Protein AF-A0AA91GXH1-F1 (afdb_monomer_lite)

Foldseek 3Di:
DCPDPVNVVVVVVVVVVVVVVCLVVVLLVVLLVCVVVVHDLVVSCVVSVDDSVSSVVSNVVND

Sequence (63 aa):
MKESVIYQEIKAEGRAEGLQQGIEEGIRRVAVNLLKSGMAVEEVVKMTELSVEQVHSLQQQTE

Secondary structure (DSSP, 8-state):
-TTSHHHHHHHHHHHHHHHHHHHHHHHHHHHHHHHHTT--HHHHHHHH---HHHHHHHHHTT-

Radius of gyration: 16.97 Å; chains: 1; bounding box: 40×18×45 Å

Structure (mmCIF, N/CA/C/O backbone):
data_AF-A0AA91GXH1-F1
#
_entry.id   AF-A0AA91GXH1-F1
#
loop_
_atom_site.group_PDB
_atom_site.id
_atom_site.type_symbol
_atom_site.label_atom_id
_atom_site.label_alt_id
_atom_site.label_comp_id
_atom_site.label_asym_id
_atom_site.label_entity_id
_atom_site.label_seq_id
_atom_site.pdbx_PDB_ins_code
_atom_site.Cartn_x
_atom_site.Cartn_y
_atom_site.Cartn_z
_atom_site.occupancy
_atom_site.B_iso_or_equiv
_atom_site.auth_seq_id
_atom_site.auth_comp_id
_atom_site.auth_asym_id
_atom_site.auth_atom_id
_atom_site.pdbx_PDB_model_num
ATOM 1 N N . MET A 1 1 ? 25.979 4.390 -26.801 1.00 66.44 1 MET A N 1
ATOM 2 C CA . MET A 1 1 ? 25.604 3.691 -25.544 1.00 66.44 1 MET A CA 1
ATOM 3 C C . MET A 1 1 ? 24.109 3.764 -25.236 1.00 66.44 1 MET A C 1
ATOM 5 O O . MET A 1 1 ? 23.532 2.711 -25.028 1.00 66.44 1 MET A O 1
ATOM 9 N N . LYS A 1 2 ? 23.459 4.942 -25.260 1.00 64.50 2 LYS A N 1
ATOM 10 C CA . LYS A 1 2 ? 22.007 5.073 -24.988 1.00 64.50 2 LYS A CA 1
ATOM 11 C C . LYS A 1 2 ? 21.072 4.430 -26.034 1.00 64.50 2 LYS A C 1
ATOM 13 O O . LYS A 1 2 ? 19.889 4.267 -25.768 1.00 64.50 2 LYS A O 1
ATOM 18 N N . GLU A 1 3 ? 21.603 4.079 -27.204 1.00 72.56 3 GLU A N 1
ATOM 19 C CA . GLU A 1 3 ? 20.869 3.399 -28.284 1.00 72.56 3 GLU A CA 1
ATOM 20 C C . GLU A 1 3 ? 21.066 1.875 -28.292 1.00 72.56 3 GLU A C 1
ATOM 22 O O . GLU A 1 3 ? 20.478 1.190 -29.119 1.00 72.56 3 GLU A O 1
ATOM 27 N N . SER A 1 4 ? 21.886 1.328 -27.384 1.00 90.75 4 SER A N 1
ATOM 28 C CA . SER A 1 4 ? 22.012 -0.127 -27.263 1.00 90.75 4 SER A CA 1
ATOM 29 C C . SER A 1 4 ? 20.689 -0.720 -26.783 1.00 90.75 4 SER A C 1
ATOM 31 O O . SER A 1 4 ? 20.095 -0.193 -25.841 1.00 90.75 4 SER A O 1
ATOM 33 N N . VAL A 1 5 ? 20.268 -1.831 -27.388 1.00 88.56 5 VAL A N 1
ATOM 34 C CA . VAL A 1 5 ? 19.052 -2.575 -27.014 1.00 88.56 5 VAL A CA 1
ATOM 35 C C . VAL A 1 5 ? 19.052 -2.895 -25.516 1.00 88.56 5 VAL A C 1
ATOM 37 O O . VAL A 1 5 ? 18.105 -2.550 -24.818 1.00 88.56 5 VAL A O 1
ATOM 40 N N . ILE A 1 6 ? 20.190 -3.366 -24.996 1.00 91.25 6 ILE A N 1
ATOM 41 C CA . ILE A 1 6 ? 20.388 -3.673 -23.569 1.00 91.25 6 ILE A CA 1
ATOM 42 C C . ILE A 1 6 ? 20.134 -2.441 -22.682 1.00 91.25 6 ILE A C 1
ATOM 44 O O . ILE A 1 6 ? 19.546 -2.536 -21.610 1.00 91.25 6 ILE A O 1
ATOM 48 N N . TYR A 1 7 ? 20.553 -1.247 -23.118 1.00 91.12 7 TYR A N 1
ATOM 49 C CA . TYR A 1 7 ? 20.309 -0.023 -22.348 1.00 91.12 7 TYR A CA 1
ATOM 50 C C . TYR A 1 7 ? 18.823 0.354 -22.337 1.00 91.12 7 TYR A C 1
ATOM 52 O O . TYR A 1 7 ? 18.314 0.840 -21.326 1.00 91.12 7 TYR A O 1
ATOM 60 N N . GLN A 1 8 ? 18.125 0.159 -23.457 1.00 90.81 8 GLN A N 1
ATOM 61 C CA . GLN A 1 8 ? 16.693 0.437 -23.544 1.00 90.81 8 GLN A CA 1
ATOM 62 C C . GLN A 1 8 ? 15.877 -0.528 -22.683 1.00 90.81 8 GLN A C 1
ATOM 64 O O . GLN A 1 8 ? 14.952 -0.068 -22.014 1.00 90.81 8 GLN A O 1
ATOM 69 N N . GLU A 1 9 ? 16.263 -1.805 -22.654 1.00 92.62 9 GLU A N 1
ATOM 70 C CA . GLU A 1 9 ? 15.676 -2.848 -21.807 1.00 92.62 9 GLU A CA 1
ATOM 71 C C . GLU A 1 9 ? 15.838 -2.509 -20.324 1.00 92.62 9 GLU A C 1
ATOM 73 O O . GLU A 1 9 ? 14.832 -2.301 -19.652 1.00 92.62 9 GLU A O 1
ATOM 78 N N . ILE A 1 10 ? 17.066 -2.268 -19.847 1.00 94.38 10 ILE A N 1
ATOM 79 C CA . ILE A 1 10 ? 17.323 -1.878 -18.444 1.00 94.38 10 ILE A CA 1
ATOM 80 C C . ILE A 1 10 ? 16.523 -0.626 -18.061 1.00 94.38 10 ILE A C 1
ATOM 82 O O . ILE A 1 10 ? 15.946 -0.522 -16.978 1.00 94.38 10 ILE A O 1
ATOM 86 N N . LYS A 1 11 ? 16.460 0.366 -18.957 1.00 93.56 11 LYS A N 1
ATOM 87 C CA . LYS A 1 11 ? 15.701 1.593 -18.698 1.00 93.56 11 LYS A CA 1
ATOM 88 C C . LYS A 1 11 ? 14.191 1.331 -18.674 1.00 93.56 11 LYS A C 1
ATOM 90 O O . LYS A 1 11 ? 13.468 2.086 -18.025 1.00 93.56 11 LYS A O 1
ATOM 95 N N . ALA A 1 12 ? 13.688 0.377 -19.454 1.00 93.81 12 ALA A N 1
ATOM 96 C CA . ALA A 1 12 ? 12.278 0.000 -19.470 1.00 93.81 12 ALA A CA 1
ATOM 97 C C . ALA A 1 12 ? 11.907 -0.782 -18.207 1.00 93.81 12 ALA A C 1
ATOM 99 O O . ALA A 1 12 ? 10.926 -0.415 -17.565 1.00 93.81 12 ALA A O 1
ATOM 100 N N . GLU A 1 13 ? 12.733 -1.749 -17.809 1.00 93.88 13 GLU A N 1
ATOM 101 C CA . GLU A 1 13 ? 12.603 -2.498 -16.555 1.00 93.88 13 GLU A CA 1
ATOM 102 C C . GLU A 1 13 ? 12.574 -1.552 -15.355 1.00 93.88 13 GLU A C 1
ATOM 104 O O . GLU A 1 13 ? 11.587 -1.527 -14.628 1.00 93.88 13 GLU A O 1
ATOM 109 N N . GLY A 1 14 ? 13.552 -0.649 -15.229 1.00 96.06 14 GLY A N 1
ATOM 110 C CA . GLY A 1 14 ? 13.573 0.309 -14.118 1.00 96.06 14 GLY A CA 1
ATOM 111 C C . GLY A 1 14 ? 12.365 1.260 -14.087 1.00 96.06 14 GLY A C 1
ATOM 112 O O . GLY A 1 14 ? 11.949 1.705 -13.019 1.00 96.06 14 GLY A O 1
ATOM 113 N N . ARG A 1 15 ? 11.753 1.569 -15.242 1.00 95.62 15 ARG A N 1
ATOM 114 C CA . ARG A 1 15 ? 10.487 2.328 -15.277 1.00 95.62 15 ARG A CA 1
ATOM 115 C C . ARG A 1 15 ? 9.300 1.479 -14.832 1.00 95.62 15 ARG A C 1
ATOM 117 O O . ARG A 1 15 ? 8.428 2.008 -14.150 1.00 95.62 15 ARG A O 1
ATOM 124 N N . ALA A 1 16 ? 9.250 0.213 -15.238 1.00 96.19 16 ALA A N 1
ATOM 125 C CA . ALA A 1 16 ? 8.192 -0.710 -14.844 1.00 96.19 16 ALA A CA 1
ATOM 126 C C . ALA A 1 16 ? 8.241 -0.987 -13.334 1.00 96.19 16 ALA A C 1
ATOM 128 O O . ALA A 1 16 ? 7.222 -0.853 -12.663 1.00 96.19 16 ALA A O 1
ATOM 129 N N . GLU A 1 17 ? 9.429 -1.261 -12.791 1.00 95.94 17 GLU A N 1
ATOM 130 C CA . GLU A 1 17 ? 9.649 -1.432 -11.352 1.00 95.94 17 GLU A CA 1
ATOM 131 C C . GLU A 1 17 ? 9.267 -0.172 -10.572 1.00 95.94 17 GLU A C 1
ATOM 133 O O . GLU A 1 17 ? 8.495 -0.249 -9.619 1.00 95.94 17 GLU A O 1
ATOM 138 N N . GLY A 1 18 ? 9.731 1.004 -11.009 1.00 97.69 18 GLY A N 1
ATOM 139 C CA . GLY A 1 18 ? 9.396 2.264 -10.345 1.00 97.69 18 GLY A CA 1
ATOM 140 C C . GLY A 1 18 ? 7.898 2.584 -10.373 1.00 97.69 18 GLY A C 1
ATOM 141 O O . GLY A 1 18 ? 7.364 3.121 -9.403 1.00 97.69 18 GLY A O 1
ATOM 142 N N . LEU A 1 19 ? 7.198 2.236 -11.459 1.00 97.38 19 LEU A N 1
ATOM 143 C CA . LEU A 1 19 ? 5.745 2.380 -11.541 1.00 97.38 19 LEU A CA 1
ATOM 144 C C . LEU A 1 19 ? 5.040 1.433 -10.565 1.00 97.38 19 LEU A C 1
ATOM 146 O O . LEU A 1 19 ? 4.158 1.878 -9.835 1.00 97.38 19 LEU A O 1
ATOM 150 N N . GLN A 1 20 ? 5.448 0.163 -10.522 1.00 96.31 20 GLN A N 1
ATOM 151 C CA . GLN A 1 20 ? 4.878 -0.831 -9.613 1.00 96.31 20 GLN A CA 1
ATOM 152 C C . GLN A 1 20 ? 5.069 -0.416 -8.148 1.00 96.31 20 GLN A C 1
ATOM 154 O O . GLN A 1 20 ? 4.099 -0.346 -7.395 1.00 96.31 20 GLN A O 1
ATOM 159 N N . GLN A 1 21 ? 6.291 -0.031 -7.771 1.00 96.06 21 GLN A N 1
ATOM 160 C CA . GLN A 1 21 ? 6.603 0.472 -6.430 1.00 96.06 21 GLN A CA 1
ATOM 161 C C . GLN A 1 21 ? 5.795 1.729 -6.086 1.00 96.06 21 GLN A C 1
ATOM 163 O O . GLN A 1 21 ? 5.280 1.858 -4.978 1.00 96.06 21 GLN A O 1
ATOM 168 N N . GLY A 1 22 ? 5.651 2.657 -7.036 1.00 97.50 22 GLY A N 1
ATOM 169 C CA . GLY A 1 22 ? 4.871 3.877 -6.838 1.00 97.50 22 GLY A CA 1
ATOM 170 C C . GLY A 1 22 ? 3.379 3.611 -6.621 1.00 97.50 22 GLY A C 1
ATOM 171 O O . GLY A 1 22 ? 2.753 4.289 -5.804 1.00 97.50 22 GLY A O 1
ATOM 172 N N . ILE A 1 23 ? 2.813 2.625 -7.323 1.00 96.44 23 ILE A N 1
ATOM 173 C CA . ILE A 1 23 ? 1.421 2.195 -7.142 1.00 96.44 23 ILE A CA 1
ATOM 174 C C . ILE A 1 23 ? 1.240 1.579 -5.752 1.00 96.44 23 ILE A C 1
ATOM 176 O O . ILE A 1 23 ? 0.347 2.003 -5.020 1.00 96.44 23 ILE A O 1
ATOM 180 N N . GLU A 1 24 ? 2.107 0.647 -5.356 1.00 95.38 24 GLU A N 1
ATOM 181 C CA . GLU A 1 24 ? 2.039 -0.018 -4.047 1.00 95.38 24 GLU A CA 1
ATOM 182 C C . GLU A 1 24 ? 2.172 0.975 -2.884 1.00 95.38 24 GLU A C 1
ATOM 184 O O . GLU A 1 24 ? 1.328 1.003 -1.984 1.00 95.38 24 GLU A O 1
ATOM 189 N N . GLU A 1 25 ? 3.177 1.853 -2.931 1.00 95.69 25 GLU A N 1
ATOM 190 C CA . GLU A 1 25 ? 3.389 2.894 -1.918 1.00 95.69 25 GLU A CA 1
ATOM 191 C C . GLU A 1 25 ? 2.209 3.881 -1.880 1.00 95.69 25 GLU A C 1
ATOM 193 O O . GLU A 1 25 ? 1.759 4.308 -0.812 1.00 95.69 25 GLU A O 1
ATOM 198 N N . GLY A 1 26 ? 1.660 4.221 -3.051 1.00 97.00 26 GLY A N 1
ATOM 199 C CA . GLY A 1 26 ? 0.487 5.077 -3.189 1.00 97.00 26 GLY A CA 1
ATOM 200 C C . GLY A 1 26 ? -0.748 4.490 -2.506 1.00 97.00 26 GLY A C 1
ATOM 201 O O . GLY A 1 26 ? -1.380 5.179 -1.701 1.00 97.00 26 GLY A O 1
ATOM 202 N N . ILE A 1 27 ?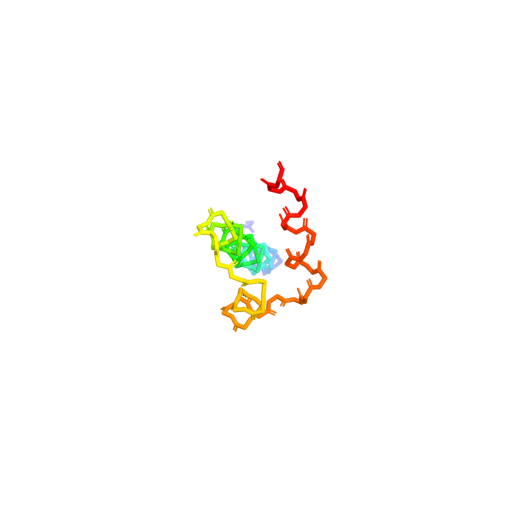 -1.055 3.219 -2.778 1.00 97.12 27 ILE A N 1
ATOM 203 C CA . ILE A 1 27 ? -2.167 2.481 -2.162 1.00 97.12 27 ILE A CA 1
ATOM 204 C C . ILE A 1 27 ? -1.972 2.407 -0.645 1.00 97.12 27 ILE A C 1
ATOM 206 O O . ILE A 1 27 ? -2.883 2.751 0.113 1.00 97.12 27 ILE A O 1
ATOM 210 N N . A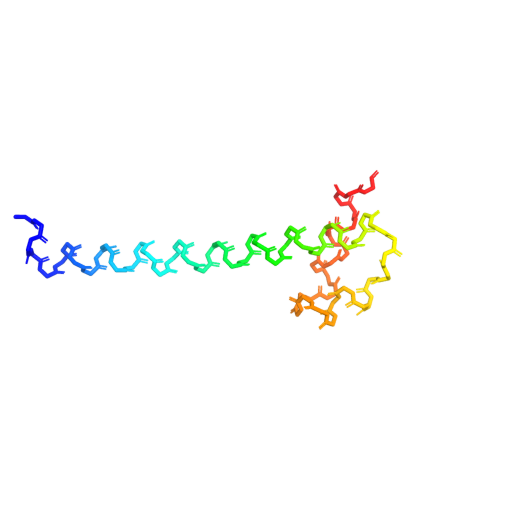RG A 1 28 ? -0.764 2.056 -0.184 1.00 95.81 28 ARG A N 1
ATOM 211 C CA . ARG A 1 28 ? -0.428 1.974 1.245 1.00 95.81 28 ARG A CA 1
ATOM 212 C C . ARG A 1 28 ? -0.642 3.310 1.956 1.00 95.81 28 ARG A C 1
ATOM 214 O O . ARG A 1 28 ? -1.243 3.359 3.028 1.00 95.81 28 ARG A O 1
ATOM 221 N N . ARG A 1 29 ? -0.200 4.415 1.350 1.00 96.19 29 ARG A N 1
ATOM 222 C CA . ARG A 1 29 ? -0.383 5.765 1.902 1.00 96.19 29 ARG A CA 1
ATOM 223 C C . ARG A 1 29 ? -1.857 6.155 1.990 1.00 96.19 29 ARG A C 1
ATOM 225 O O . ARG A 1 29 ? -2.262 6.771 2.975 1.00 96.19 29 ARG A O 1
ATOM 232 N N . VAL A 1 30 ? -2.657 5.808 0.981 1.00 96.56 30 VAL A N 1
ATOM 233 C CA . VAL A 1 30 ? -4.109 6.033 1.011 1.00 96.56 30 VAL A CA 1
ATOM 234 C C . VAL A 1 30 ? -4.746 5.223 2.140 1.00 96.56 30 VAL A C 1
ATOM 236 O O . VAL A 1 30 ? -5.465 5.810 2.942 1.00 96.56 30 VAL A O 1
ATOM 239 N N . ALA A 1 31 ? -4.417 3.935 2.278 1.00 96.88 31 ALA A N 1
ATOM 240 C CA . ALA A 1 31 ? -4.919 3.084 3.360 1.00 96.88 31 ALA A CA 1
ATOM 241 C C . ALA A 1 31 ? -4.634 3.680 4.750 1.00 96.88 31 ALA A C 1
ATOM 243 O O . ALA A 1 31 ? -5.542 3.804 5.568 1.00 96.88 31 ALA A O 1
ATOM 244 N N . VAL A 1 32 ? -3.400 4.138 4.994 1.00 96.19 32 VAL A N 1
ATOM 245 C CA . VAL A 1 32 ? -3.019 4.804 6.253 1.00 96.19 32 VAL A CA 1
ATOM 246 C C . VAL A 1 32 ? -3.851 6.062 6.498 1.00 96.19 32 VAL A C 1
ATOM 248 O O . VAL A 1 32 ? -4.335 6.274 7.607 1.00 96.19 32 VAL A O 1
ATOM 251 N N . ASN A 1 33 ? -4.044 6.905 5.484 1.00 96.31 33 ASN A N 1
ATOM 252 C CA . ASN A 1 33 ? -4.837 8.126 5.633 1.00 96.31 33 ASN A CA 1
ATOM 253 C C . ASN A 1 33 ? -6.313 7.826 5.938 1.00 96.31 33 ASN A C 1
ATOM 255 O O . ASN A 1 33 ? -6.914 8.523 6.754 1.00 96.31 33 ASN A O 1
ATOM 259 N N . LEU A 1 34 ? -6.880 6.784 5.324 1.00 95.62 34 LEU A N 1
ATOM 260 C CA . LEU A 1 34 ? -8.245 6.338 5.603 1.00 95.62 34 LEU A CA 1
ATOM 261 C C . LEU A 1 34 ? -8.376 5.837 7.049 1.00 95.62 34 LEU A C 1
ATOM 263 O O . LEU A 1 34 ? -9.275 6.280 7.764 1.00 95.62 34 LEU A O 1
ATOM 267 N N . LEU A 1 35 ? -7.437 5.013 7.522 1.00 95.12 35 LEU A N 1
ATOM 268 C CA . LEU A 1 35 ? -7.405 4.551 8.915 1.00 95.12 35 LEU A CA 1
ATOM 269 C C . LEU A 1 35 ? -7.289 5.724 9.902 1.00 95.12 35 LEU A C 1
ATOM 271 O O . LEU A 1 35 ? -8.053 5.798 10.861 1.00 95.12 35 LEU A O 1
ATOM 275 N N . LYS A 1 36 ? -6.414 6.704 9.627 1.00 94.31 36 LYS A N 1
ATOM 276 C CA . LYS A 1 36 ? -6.285 7.933 10.440 1.00 94.31 36 LYS A CA 1
ATOM 277 C C . LYS A 1 36 ? -7.562 8.763 10.487 1.00 94.31 36 LYS A C 1
ATOM 279 O O . LYS A 1 36 ? -7.789 9.471 11.462 1.00 94.31 36 LYS A O 1
ATOM 284 N N . SER A 1 37 ? -8.383 8.699 9.441 1.00 94.94 37 SER A N 1
ATOM 285 C CA . SER A 1 37 ? -9.679 9.381 9.406 1.00 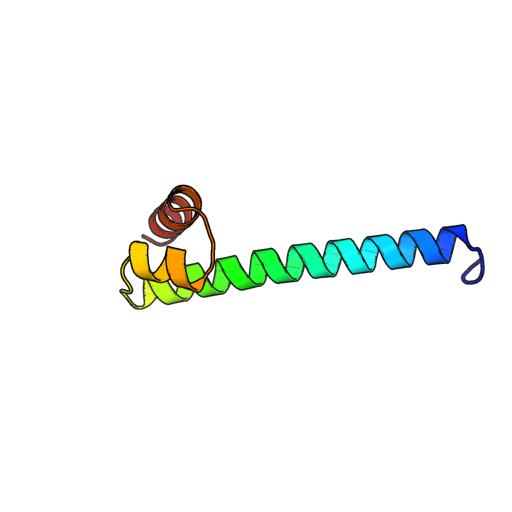94.94 37 SER A CA 1
ATOM 286 C C . SER A 1 37 ? -10.775 8.663 10.206 1.00 94.94 37 SER A C 1
ATOM 288 O O . SER A 1 37 ? -11.893 9.166 10.285 1.00 94.94 37 SER A O 1
ATOM 290 N N . GLY A 1 38 ? -10.463 7.513 10.818 1.00 92.94 38 GLY A N 1
ATOM 291 C CA . GLY A 1 38 ? -11.400 6.704 11.597 1.00 92.94 38 GLY A CA 1
ATOM 292 C C . GLY A 1 38 ? -12.236 5.738 10.755 1.00 92.94 38 GLY A C 1
ATOM 293 O O . GLY A 1 38 ? -13.240 5.224 11.243 1.00 92.94 38 GLY A O 1
ATOM 294 N N . MET A 1 39 ? -11.855 5.497 9.495 1.00 95.00 39 MET A N 1
ATOM 295 C CA . MET A 1 39 ? -12.517 4.508 8.642 1.00 95.00 39 MET A CA 1
ATOM 296 C C . MET A 1 39 ? -12.269 3.086 9.165 1.00 95.00 39 MET A C 1
ATOM 298 O O . MET A 1 39 ? -11.164 2.760 9.596 1.00 95.00 39 MET A O 1
ATOM 302 N N . ALA A 1 40 ? -13.298 2.236 9.102 1.00 95.50 40 ALA A N 1
ATOM 303 C CA . ALA A 1 40 ? -13.209 0.840 9.520 1.00 95.50 40 ALA A CA 1
ATOM 304 C C . ALA A 1 40 ? -12.261 0.027 8.621 1.00 95.50 40 ALA A C 1
ATOM 306 O O . ALA A 1 40 ? -12.179 0.260 7.412 1.00 95.50 40 ALA A O 1
ATOM 307 N N . VAL A 1 41 ? -11.577 -0.959 9.206 1.00 94.69 41 VAL A N 1
ATOM 308 C CA . VAL A 1 41 ? -10.575 -1.797 8.522 1.00 94.69 41 VAL A CA 1
ATOM 309 C C . VAL A 1 41 ? -11.176 -2.509 7.310 1.00 94.69 41 VAL A C 1
ATOM 311 O O . VAL A 1 41 ? -10.556 -2.551 6.250 1.00 94.69 41 VAL A O 1
ATOM 314 N N . GLU A 1 42 ? -12.403 -3.012 7.425 1.00 95.56 42 GLU A N 1
ATOM 315 C CA . GLU A 1 42 ? -13.102 -3.747 6.368 1.00 95.56 42 GLU A CA 1
ATOM 316 C C . GLU A 1 42 ? -13.380 -2.875 5.135 1.00 95.56 42 GLU A C 1
ATOM 318 O O . GLU A 1 42 ? -13.252 -3.334 3.998 1.00 95.56 42 GLU A O 1
ATOM 323 N N . GLU A 1 43 ? -13.721 -1.602 5.348 1.00 96.69 43 GLU A N 1
ATOM 324 C CA . GLU A 1 43 ? -13.934 -0.628 4.271 1.00 96.69 43 GLU A CA 1
ATOM 325 C C . GLU A 1 43 ? -12.605 -0.280 3.589 1.00 96.69 43 GLU A C 1
ATOM 327 O O . GLU A 1 43 ? -12.530 -0.236 2.359 1.00 96.69 43 GLU A O 1
ATOM 332 N N . VAL A 1 44 ? -11.527 -0.116 4.366 1.00 96.38 44 VAL A N 1
ATOM 333 C CA . VAL A 1 44 ? -10.186 0.156 3.827 1.00 96.38 44 VAL A CA 1
ATOM 334 C C . VAL A 1 44 ? -9.686 -1.010 2.973 1.00 96.38 44 VAL A C 1
ATOM 336 O O . VAL A 1 44 ? -9.207 -0.780 1.863 1.00 96.38 44 VAL A O 1
ATOM 339 N N . VAL A 1 45 ? -9.849 -2.255 3.430 1.00 97.19 45 VAL A N 1
ATOM 340 C CA . VAL A 1 45 ? -9.524 -3.478 2.667 1.00 97.19 45 VAL A CA 1
ATOM 341 C C . VAL A 1 45 ? -10.254 -3.485 1.325 1.00 97.19 45 VAL A C 1
ATOM 343 O O . VAL A 1 45 ? -9.644 -3.693 0.279 1.00 97.19 45 VAL A O 1
ATOM 346 N N . LYS A 1 46 ? -11.555 -3.182 1.332 1.00 96.31 46 LYS A N 1
ATOM 347 C CA . LYS A 1 46 ? -12.380 -3.167 0.120 1.00 96.31 46 LYS A CA 1
ATOM 348 C C . LYS A 1 46 ? -11.981 -2.064 -0.865 1.00 96.31 46 LYS A C 1
ATOM 350 O O . LYS A 1 46 ? -12.053 -2.284 -2.068 1.00 96.31 46 LYS A O 1
ATOM 355 N N . MET A 1 47 ? -11.601 -0.883 -0.377 1.00 94.38 47 MET A N 1
ATOM 356 C CA . MET A 1 47 ? -11.242 0.258 -1.230 1.00 94.38 47 MET A CA 1
ATOM 357 C C . MET A 1 47 ? -9.819 0.190 -1.781 1.00 94.38 47 MET A C 1
ATOM 359 O O . MET A 1 47 ? -9.552 0.733 -2.849 1.00 94.38 47 MET A O 1
ATOM 363 N N . THR A 1 48 ? -8.901 -0.411 -1.028 1.00 94.62 48 THR A N 1
ATOM 364 C CA . THR A 1 48 ? -7.468 -0.425 -1.358 1.00 94.62 48 THR A CA 1
ATOM 365 C C . THR A 1 48 ? -7.005 -1.752 -1.944 1.00 94.62 48 THR A C 1
ATOM 367 O O . THR A 1 48 ? -5.869 -1.835 -2.396 1.00 94.62 48 THR A O 1
ATOM 370 N N . GLU A 1 49 ? -7.871 -2.772 -1.925 1.00 95.81 49 GLU A N 1
ATOM 371 C CA . GLU A 1 49 ? -7.584 -4.153 -2.342 1.00 95.81 49 GLU A CA 1
ATOM 372 C C . GLU A 1 49 ? -6.395 -4.791 -1.596 1.00 95.81 49 GLU A C 1
ATOM 374 O O . GLU A 1 49 ? -5.901 -5.853 -1.974 1.00 95.81 49 GLU A O 1
ATOM 379 N N . LEU A 1 50 ? -5.952 -4.168 -0.501 1.00 95.19 50 LEU A N 1
ATOM 380 C CA . LEU A 1 50 ? -4.959 -4.724 0.407 1.00 95.19 50 LEU A CA 1
ATOM 381 C C . LEU A 1 50 ? -5.568 -5.875 1.202 1.00 95.19 50 LEU A C 1
ATOM 383 O O . LEU A 1 50 ? -6.759 -5.880 1.516 1.00 95.19 50 LEU A O 1
ATOM 387 N N . SER A 1 51 ? -4.737 -6.835 1.599 1.00 96.12 51 SER A N 1
ATOM 388 C CA . SER A 1 51 ? -5.190 -7.896 2.490 1.00 96.12 51 SER A CA 1
ATOM 389 C C . SER A 1 51 ? -5.547 -7.340 3.871 1.00 96.12 51 SER A C 1
ATOM 391 O O . SER A 1 51 ? -4.998 -6.336 4.332 1.00 96.12 51 SER A O 1
ATOM 393 N N . VAL A 1 52 ? -6.442 -8.035 4.575 1.00 95.00 52 VAL A N 1
ATOM 394 C CA . VAL A 1 52 ? -6.810 -7.696 5.960 1.00 95.00 52 VAL A CA 1
ATOM 395 C C . VAL A 1 52 ? -5.567 -7.620 6.858 1.00 95.00 52 VAL A C 1
ATOM 397 O O . VAL A 1 52 ? -5.439 -6.705 7.666 1.00 95.00 52 VAL A O 1
ATOM 400 N N . GLU A 1 53 ? -4.610 -8.531 6.665 1.00 95.94 53 GLU A N 1
ATOM 401 C CA . GLU A 1 53 ? -3.333 -8.545 7.390 1.00 95.94 53 GLU A CA 1
ATOM 402 C C . GLU A 1 53 ? -2.493 -7.290 7.118 1.00 95.94 53 GLU A C 1
ATOM 404 O O . GLU A 1 53 ? -1.958 -6.689 8.052 1.00 95.94 53 GLU A O 1
ATOM 409 N N . GLN A 1 54 ? -2.404 -6.856 5.855 1.00 95.31 54 GLN A N 1
ATOM 410 C CA . GLN A 1 54 ? -1.686 -5.637 5.483 1.00 95.31 54 GLN A CA 1
ATOM 411 C C . GLN A 1 54 ? -2.327 -4.409 6.129 1.00 95.31 54 GLN A C 1
ATOM 413 O O . GLN A 1 54 ? -1.622 -3.596 6.723 1.00 95.31 54 GLN A O 1
ATOM 418 N N . VAL A 1 55 ? -3.654 -4.283 6.070 1.00 96.00 55 VAL A N 1
ATOM 419 C CA . VAL A 1 55 ? -4.364 -3.142 6.665 1.00 96.00 55 VAL A CA 1
ATOM 420 C C . VAL A 1 55 ? -4.229 -3.133 8.190 1.00 96.00 55 VAL A C 1
ATOM 422 O O . VAL A 1 55 ? -3.959 -2.077 8.759 1.00 96.00 55 VAL A O 1
ATOM 425 N N . HIS A 1 56 ? -4.304 -4.286 8.861 1.00 94.81 56 HIS A N 1
ATOM 426 C CA . HIS A 1 56 ? -4.039 -4.368 10.301 1.00 94.81 56 HIS A CA 1
ATOM 427 C C . HIS A 1 56 ? -2.602 -3.996 10.664 1.00 94.81 56 HIS A C 1
ATOM 429 O O . HIS A 1 56 ? -2.386 -3.270 11.635 1.00 94.81 56 HIS A O 1
ATOM 435 N N . SER A 1 57 ? -1.612 -4.429 9.880 1.00 95.12 57 SER A N 1
ATOM 436 C CA . SER A 1 57 ? -0.226 -4.008 10.096 1.00 95.12 57 SER A CA 1
ATOM 437 C C . SER A 1 57 ? -0.068 -2.492 9.952 1.00 95.12 57 SER A C 1
ATOM 439 O O . SER A 1 57 ? 0.696 -1.894 10.707 1.00 95.12 57 SER A O 1
ATOM 441 N N . LEU A 1 58 ? -0.779 -1.861 9.013 1.00 93.88 58 LEU A N 1
ATOM 442 C CA . LEU A 1 58 ? -0.774 -0.405 8.847 1.00 93.88 58 LEU A CA 1
ATOM 443 C C . LEU A 1 58 ? -1.457 0.309 10.011 1.00 93.88 58 LEU A C 1
ATOM 445 O O . LEU A 1 58 ? 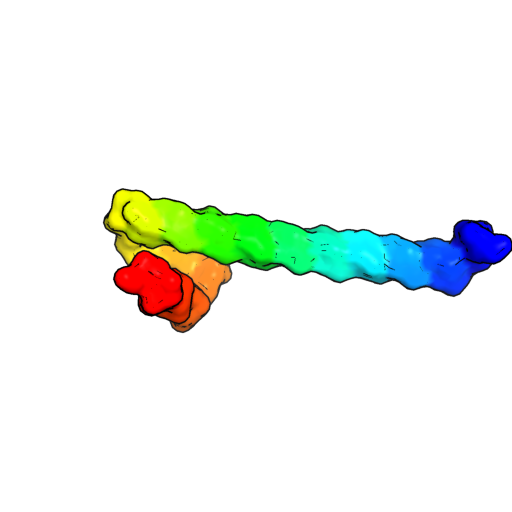-0.965 1.343 10.456 1.00 93.88 58 LEU A O 1
ATOM 449 N N . GLN A 1 59 ? -2.555 -0.245 10.521 1.00 91.69 59 GLN A N 1
ATOM 450 C CA . GLN A 1 59 ? -3.265 0.285 11.681 1.00 91.69 59 GLN A CA 1
ATOM 451 C C . GLN A 1 59 ? -2.361 0.309 12.919 1.00 91.69 59 GLN A C 1
ATOM 453 O O . GLN A 1 59 ? -2.201 1.361 13.526 1.00 91.69 59 GLN A O 1
ATOM 458 N N . GLN A 1 60 ? -1.668 -0.796 13.211 1.00 89.62 60 GLN A N 1
ATOM 459 C CA . GLN A 1 60 ? -0.724 -0.890 14.335 1.00 89.62 60 GLN A CA 1
ATOM 460 C C . GLN A 1 60 ? 0.497 0.031 14.197 1.00 89.62 60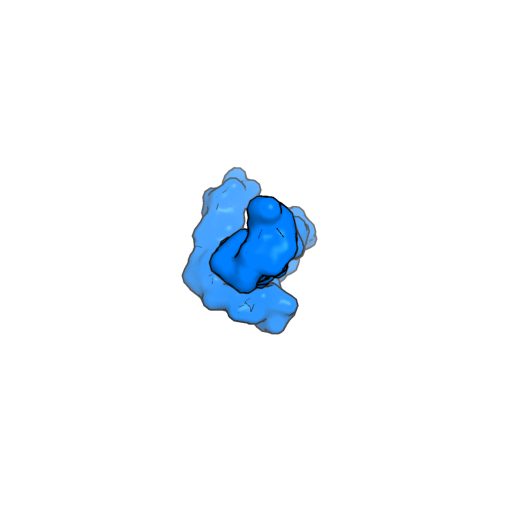 GLN A C 1
ATOM 462 O O . GLN A 1 60 ? 1.089 0.42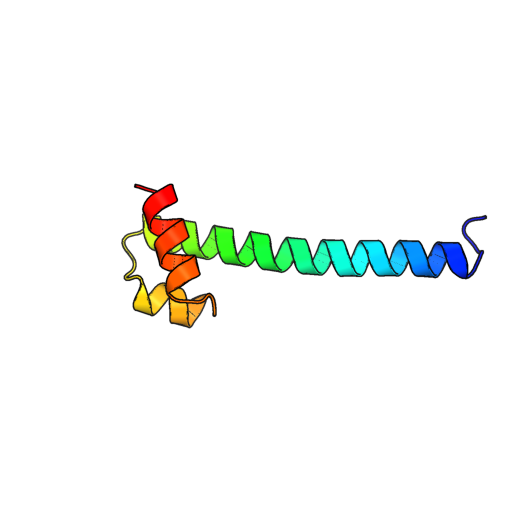0 15.194 1.00 89.62 60 GLN A O 1
ATOM 467 N N . GLN A 1 61 ? 0.904 0.371 12.969 1.00 83.69 61 GLN A N 1
ATOM 468 C CA . GLN A 1 61 ? 1.980 1.342 12.713 1.00 83.69 61 GLN A CA 1
ATOM 469 C C . GLN A 1 61 ? 1.525 2.800 12.878 1.00 83.69 61 GLN A C 1
ATOM 471 O O . GLN A 1 61 ? 2.353 3.710 12.814 1.00 83.69 61 GLN A O 1
ATOM 476 N N . THR A 1 62 ? 0.215 3.023 12.986 1.00 75.69 62 THR A N 1
ATOM 477 C CA . THR A 1 62 ? -0.407 4.347 12.966 1.00 75.69 62 THR A CA 1
ATOM 478 C C . THR A 1 62 ? -0.982 4.765 14.324 1.00 75.69 62 THR A C 1
ATOM 480 O O . THR A 1 62 ? -1.147 5.967 14.542 1.00 75.69 62 THR A O 1
ATOM 483 N N . GLU A 1 63 ? -1.279 3.797 15.196 1.00 61.66 63 GLU A N 1
ATOM 484 C CA . GLU A 1 63 ? -1.548 3.986 16.634 1.00 61.66 63 GLU A CA 1
ATOM 485 C C . GLU A 1 63 ? -0.291 4.418 17.404 1.00 61.66 63 GLU A C 1
ATOM 487 O O . GLU A 1 63 ? -0.436 5.289 18.294 1.00 61.66 63 GLU A O 1
#

pLDDT: mean 92.66, std 7.71, range [61.66, 97.69]